Protein AF-A0A849RG04-F1 (afdb_monomer)

Solvent-accessible surface area (backbone atoms only — not comparable to full-atom values): 6923 Å² total; per-residue (Å²): 116,68,69,61,55,52,49,50,51,55,48,54,57,51,72,75,47,81,93,78,64,75,60,54,73,70,32,57,78,68,73,48,73,56,85,65,76,85,80,80,90,85,79,83,76,83,49,72,66,54,43,50,55,53,53,50,50,65,50,45,43,50,36,78,71,67,76,36,75,34,38,72,73,51,80,92,53,67,56,66,62,35,33,77,67,68,76,38,64,75,75,48,74,59,66,76,81,82,72,81,73,85,76,75,81,128

Foldseek 3Di:
DVVVVVVVVVVVVVVVDDLPDDDDPVCVVVVHHPPDDPDDDDDDQDDPVSVVVVLVCQLCVCVLVVVDQASLVDPPD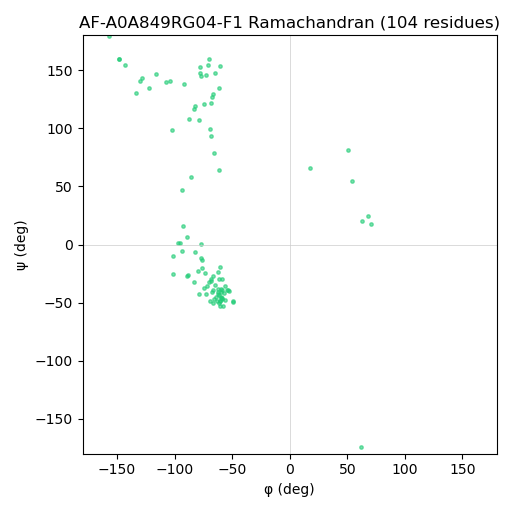CVVVCCVVVNDPSRPPGDDPDDPPPPDDD

Mean predicted aligned error: 6.1 Å

Structure (mmCIF, N/CA/C/O backbone):
data_AF-A0A849RG04-F1
#
_entry.id   AF-A0A849RG04-F1
#
loop_
_atom_site.group_PDB
_atom_site.id
_atom_site.type_symbol
_atom_site.label_atom_id
_atom_site.label_alt_id
_atom_site.label_comp_id
_atom_site.label_asym_id
_atom_site.label_entity_id
_atom_site.label_seq_id
_atom_site.pdbx_PDB_ins_code
_atom_site.Cartn_x
_atom_site.Cartn_y
_atom_site.Cartn_z
_atom_site.occupancy
_atom_site.B_iso_or_equiv
_atom_site.auth_seq_id
_atom_site.auth_comp_id
_atom_site.auth_asym_id
_atom_site.auth_atom_id
_atom_site.pdbx_PDB_model_num
ATOM 1 N N . ASP A 1 1 ? 16.393 -8.144 8.227 1.00 84.50 1 ASP A N 1
ATOM 2 C CA . ASP A 1 1 ? 16.722 -7.003 7.351 1.00 84.50 1 ASP A CA 1
ATOM 3 C C . ASP A 1 1 ? 15.664 -6.857 6.254 1.00 84.50 1 ASP A C 1
ATOM 5 O O . ASP A 1 1 ? 15.354 -7.832 5.568 1.00 84.50 1 ASP A O 1
ATOM 9 N N . ASN A 1 2 ? 15.091 -5.658 6.122 1.00 89.12 2 ASN A N 1
ATOM 10 C CA . ASN A 1 2 ? 14.052 -5.333 5.141 1.00 89.12 2 ASN A CA 1
ATOM 11 C C . ASN A 1 2 ? 14.583 -5.351 3.704 1.00 89.12 2 ASN A C 1
ATOM 13 O O . ASN A 1 2 ? 1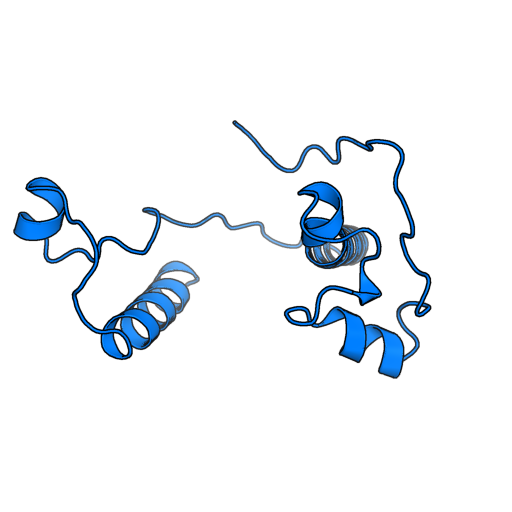3.861 -5.759 2.791 1.00 89.12 2 ASN A O 1
ATOM 17 N N . SER A 1 3 ? 15.858 -5.006 3.503 1.00 91.44 3 SER A N 1
ATOM 18 C CA . SER A 1 3 ? 16.469 -4.970 2.171 1.00 91.44 3 SER A CA 1
ATOM 19 C C . SER A 1 3 ? 16.466 -6.347 1.511 1.00 91.44 3 SER A C 1
ATOM 21 O O . SER A 1 3 ? 16.088 -6.485 0.345 1.00 91.44 3 SER A O 1
ATOM 23 N N . ASN A 1 4 ? 16.806 -7.396 2.265 1.00 94.69 4 ASN A N 1
ATOM 24 C CA . ASN A 1 4 ? 16.760 -8.767 1.760 1.00 94.69 4 ASN A CA 1
ATOM 25 C C . ASN A 1 4 ? 15.340 -9.265 1.454 1.00 94.69 4 ASN A C 1
ATOM 27 O O . ASN A 1 4 ? 15.142 -9.920 0.429 1.00 94.69 4 ASN A O 1
ATOM 31 N N . ARG A 1 5 ? 14.345 -8.928 2.284 1.00 95.38 5 ARG A N 1
ATOM 32 C CA . ARG A 1 5 ? 12.941 -9.311 2.039 1.00 95.38 5 ARG A CA 1
ATOM 33 C C . ARG A 1 5 ? 12.417 -8.672 0.753 1.00 95.38 5 ARG A C 1
ATOM 35 O O . ARG A 1 5 ? 11.907 -9.373 -0.121 1.00 95.38 5 ARG A O 1
ATOM 42 N N . TRP A 1 6 ? 12.636 -7.367 0.587 1.00 95.38 6 TRP A N 1
ATOM 43 C CA . TRP A 1 6 ? 12.267 -6.647 -0.632 1.00 95.38 6 TRP A CA 1
ATOM 44 C C . TRP A 1 6 ? 13.003 -7.159 -1.867 1.0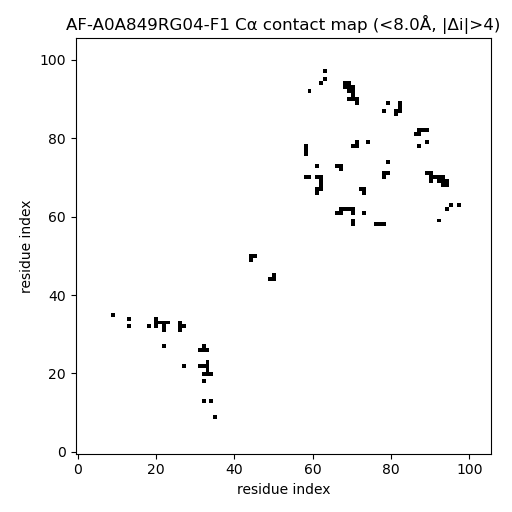0 95.38 6 TRP A C 1
ATOM 46 O O . TRP A 1 6 ? 12.399 -7.272 -2.935 1.00 95.38 6 TRP A O 1
ATOM 56 N N . ARG A 1 7 ? 14.286 -7.521 -1.741 1.00 93.25 7 ARG A N 1
ATOM 57 C CA . ARG A 1 7 ? 15.054 -8.127 -2.836 1.00 93.25 7 ARG A CA 1
ATOM 58 C C . ARG A 1 7 ? 14.406 -9.422 -3.329 1.00 93.25 7 ARG A C 1
ATOM 60 O O . ARG A 1 7 ? 14.256 -9.586 -4.538 1.00 93.25 7 ARG A O 1
ATOM 67 N N . VAL A 1 8 ? 14.011 -10.316 -2.419 1.00 95.69 8 VAL A N 1
ATOM 68 C CA . VAL A 1 8 ? 13.378 -11.598 -2.775 1.00 95.69 8 VAL A CA 1
ATOM 69 C C . VAL A 1 8 ? 12.028 -11.376 -3.458 1.00 95.69 8 VAL A C 1
ATOM 71 O O . VAL A 1 8 ? 11.788 -11.961 -4.513 1.00 95.69 8 VAL A O 1
ATOM 74 N N . ILE A 1 9 ? 11.190 -10.476 -2.932 1.00 95.75 9 ILE A N 1
ATOM 75 C CA . ILE A 1 9 ? 9.885 -10.141 -3.530 1.00 95.75 9 ILE A CA 1
ATOM 76 C C . ILE A 1 9 ? 10.061 -9.589 -4.949 1.00 95.75 9 ILE A C 1
ATOM 78 O O . ILE A 1 9 ? 9.485 -10.120 -5.902 1.00 95.75 9 ILE A O 1
ATOM 82 N N . LYS A 1 10 ? 10.909 -8.563 -5.117 1.00 94.69 10 LYS A N 1
ATOM 83 C CA . LYS A 1 10 ? 11.161 -7.948 -6.429 1.00 94.69 10 LYS A CA 1
ATOM 84 C C . LYS A 1 10 ? 11.725 -8.966 -7.420 1.00 94.69 10 LYS A C 1
ATOM 86 O O . LYS A 1 10 ? 11.348 -8.940 -8.592 1.00 94.69 10 LYS A O 1
ATOM 91 N N . GLN A 1 11 ? 12.598 -9.872 -6.970 1.00 93.94 11 GLN A N 1
ATOM 92 C CA . GLN A 1 11 ? 13.173 -10.918 -7.816 1.00 93.94 11 GLN A CA 1
ATOM 93 C C . GLN A 1 11 ? 12.119 -11.933 -8.267 1.00 93.94 11 GLN A C 1
ATOM 95 O O . GLN A 1 11 ? 12.043 -12.216 -9.462 1.00 93.94 11 GLN A O 1
ATOM 100 N N . ALA A 1 12 ? 11.325 -12.474 -7.340 1.00 96.56 12 ALA A N 1
ATOM 101 C CA . ALA A 1 12 ? 10.305 -13.473 -7.647 1.00 96.56 12 ALA A CA 1
ATOM 102 C C . ALA A 1 12 ? 9.263 -12.921 -8.630 1.00 96.56 12 ALA A C 1
ATOM 104 O O . ALA A 1 12 ? 9.033 -13.519 -9.678 1.00 96.56 12 ALA A O 1
ATOM 105 N N . PHE A 1 13 ? 8.733 -11.727 -8.354 1.00 95.88 13 PHE A N 1
ATOM 106 C CA . PHE A 1 13 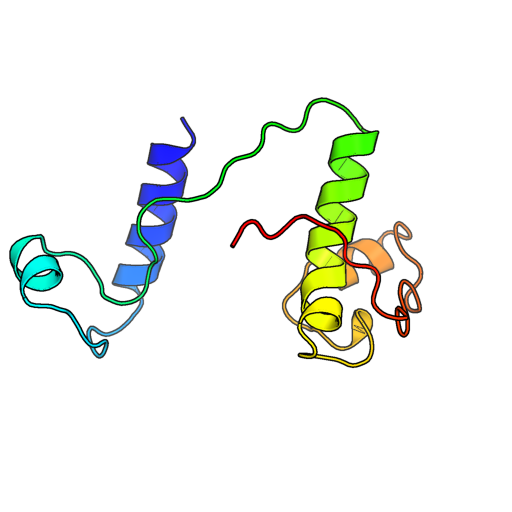? 7.790 -11.049 -9.242 1.00 95.88 13 PHE A CA 1
ATOM 107 C C . PHE A 1 13 ? 8.385 -10.789 -10.629 1.00 95.88 13 PHE A C 1
ATOM 109 O O . PHE A 1 13 ? 7.760 -11.075 -11.643 1.00 95.88 13 PHE A O 1
ATOM 116 N N . SER A 1 14 ? 9.630 -10.303 -10.687 1.00 95.06 14 SER A N 1
ATOM 117 C CA . SER A 1 14 ? 10.303 -10.063 -11.966 1.00 95.06 14 SER A CA 1
ATOM 118 C C . SER A 1 14 ? 10.423 -11.346 -12.788 1.00 95.06 14 SER A C 1
ATOM 120 O O . SER A 1 14 ? 10.137 -11.334 -13.979 1.00 95.06 14 SER A O 1
ATOM 122 N N . LYS A 1 15 ? 10.836 -12.461 -12.173 1.00 94.19 15 LYS A N 1
ATOM 123 C CA . LYS A 1 15 ? 10.998 -13.746 -12.874 1.00 94.19 15 LYS A CA 1
ATOM 124 C C . LYS A 1 15 ? 9.687 -14.272 -13.463 1.00 94.19 15 LYS A C 1
ATOM 126 O O . LYS A 1 15 ? 9.735 -14.950 -14.480 1.00 94.19 15 LYS A O 1
ATOM 131 N N . ALA A 1 16 ? 8.552 -13.953 -12.846 1.00 96.81 16 ALA A N 1
ATOM 132 C CA . ALA A 1 16 ? 7.236 -14.368 -13.321 1.00 96.81 16 ALA A CA 1
ATOM 133 C C . ALA A 1 16 ? 6.737 -13.569 -14.540 1.00 96.81 16 ALA A C 1
ATOM 135 O O . ALA A 1 16 ? 5.770 -13.979 -15.175 1.00 96.81 16 ALA A O 1
ATOM 136 N N . LEU A 1 17 ? 7.375 -12.441 -14.876 1.00 95.12 17 LEU A N 1
ATOM 137 C CA . LEU A 1 17 ? 6.954 -11.574 -15.975 1.00 95.12 17 LEU A CA 1
ATOM 138 C C . LEU A 1 17 ? 7.898 -11.656 -17.182 1.00 95.12 17 LEU A C 1
ATOM 140 O O . LEU A 1 17 ? 9.124 -11.610 -16.998 1.00 95.12 17 LEU A O 1
ATOM 144 N N . PRO A 1 18 ? 7.357 -11.657 -18.419 1.00 94.94 18 PRO A N 1
ATOM 145 C CA . PRO A 1 18 ? 8.173 -11.563 -19.624 1.00 94.94 18 PRO A CA 1
ATOM 146 C C . PRO A 1 18 ? 8.971 -10.250 -19.635 1.00 94.94 18 PRO A C 1
ATOM 148 O O . PRO A 1 18 ? 8.585 -9.255 -19.020 1.00 94.94 18 PRO A O 1
ATOM 151 N N . MET A 1 19 ? 10.114 -10.241 -20.322 1.00 92.88 19 MET A N 1
ATOM 152 C CA . MET A 1 19 ? 11.012 -9.078 -20.385 1.00 92.88 19 MET A CA 1
ATOM 153 C C . MET A 1 19 ? 10.592 -8.099 -21.492 1.00 92.88 19 MET A C 1
ATOM 155 O O . MET A 1 19 ? 11.362 -7.833 -22.413 1.00 92.88 19 MET A O 1
ATOM 159 N N . THR A 1 20 ? 9.362 -7.591 -21.427 1.00 94.81 20 THR A N 1
ATOM 160 C CA . THR A 1 20 ? 8.803 -6.652 -22.419 1.00 94.81 20 THR A CA 1
ATOM 161 C C . THR A 1 20 ? 8.979 -5.187 -22.029 1.00 94.81 20 THR A C 1
ATOM 163 O O . THR A 1 20 ? 8.653 -4.293 -22.809 1.00 94.81 20 THR A O 1
ATOM 166 N N . GLU A 1 21 ? 9.496 -4.902 -20.831 1.00 94.56 21 GLU A N 1
ATOM 167 C CA . GLU A 1 21 ? 9.590 -3.531 -20.349 1.00 94.56 21 GLU A CA 1
ATOM 168 C C . GLU A 1 21 ? 10.766 -2.745 -20.955 1.00 94.56 21 GLU A C 1
ATOM 170 O O . GLU A 1 21 ? 11.861 -3.270 -21.186 1.00 94.56 21 GLU A O 1
ATOM 175 N N . ARG A 1 22 ? 10.578 -1.429 -21.129 1.00 94.19 22 ARG A N 1
ATOM 176 C CA . ARG A 1 22 ? 11.650 -0.526 -21.563 1.00 94.19 22 ARG A CA 1
ATOM 177 C C . ARG A 1 22 ? 12.736 -0.427 -20.488 1.00 94.19 22 ARG A C 1
ATOM 179 O O . ARG A 1 22 ? 12.467 -0.118 -19.325 1.00 94.19 22 ARG A O 1
ATOM 186 N N . ARG A 1 23 ? 13.995 -0.609 -20.890 1.00 94.69 23 ARG A N 1
ATOM 187 C CA . ARG A 1 23 ? 15.171 -0.460 -20.020 1.00 94.69 23 ARG A CA 1
ATOM 188 C C . ARG A 1 23 ? 16.123 0.582 -20.597 1.00 94.69 23 ARG A C 1
ATOM 190 O O . ARG A 1 23 ? 16.392 0.586 -21.792 1.00 94.69 23 ARG A O 1
ATOM 197 N N . SER A 1 24 ? 16.624 1.476 -19.745 1.00 93.81 24 SER A N 1
ATOM 198 C CA . SER A 1 24 ? 17.710 2.386 -20.123 1.00 93.81 24 SER A CA 1
ATOM 199 C C . SER A 1 24 ? 19.023 1.614 -20.278 1.00 93.81 24 SER A C 1
ATOM 201 O O . SER A 1 24 ? 19.177 0.544 -19.684 1.00 93.81 24 SER A O 1
ATOM 203 N N . ALA A 1 25 ? 19.996 2.174 -21.004 1.00 96.12 25 ALA A N 1
ATOM 204 C CA . ALA A 1 25 ? 21.321 1.566 -21.168 1.00 96.12 25 ALA A CA 1
ATOM 205 C C . ALA A 1 25 ? 21.968 1.206 -19.816 1.00 96.12 25 ALA A C 1
ATOM 207 O O . ALA A 1 25 ? 22.492 0.110 -19.643 1.00 96.12 25 ALA A O 1
ATOM 208 N N . VAL A 1 26 ? 21.820 2.082 -18.815 1.00 94.69 26 VAL A N 1
ATOM 209 C CA . VAL A 1 26 ? 22.302 1.843 -17.444 1.00 94.69 26 VAL A CA 1
ATOM 210 C C . VAL A 1 26 ? 21.621 0.632 -16.798 1.00 94.69 26 VAL A C 1
ATOM 212 O O . VAL A 1 26 ? 22.285 -0.163 -16.140 1.00 94.69 26 VAL A O 1
ATOM 215 N N . ARG A 1 27 ? 20.301 0.464 -16.965 1.00 93.00 27 ARG A N 1
ATOM 216 C CA . ARG A 1 27 ? 19.580 -0.696 -16.413 1.00 93.00 27 ARG A CA 1
ATOM 217 C C . ARG A 1 27 ? 20.002 -1.990 -17.102 1.00 93.00 27 ARG A C 1
ATOM 219 O O . ARG A 1 27 ? 20.209 -2.985 -16.418 1.00 93.00 27 ARG A O 1
ATOM 226 N N . VAL A 1 28 ? 20.182 -1.961 -18.424 1.00 93.31 28 VAL A N 1
ATOM 227 C CA . VAL A 1 28 ? 20.670 -3.114 -19.196 1.00 93.31 28 VAL A CA 1
ATOM 228 C C . VAL A 1 28 ? 22.065 -3.525 -18.729 1.00 93.31 28 VAL A C 1
ATOM 230 O O . VAL A 1 28 ? 22.253 -4.684 -18.371 1.00 93.31 28 VAL A O 1
ATOM 233 N N . ALA A 1 29 ? 23.002 -2.577 -18.633 1.00 95.31 29 ALA A N 1
ATOM 234 C CA . ALA A 1 29 ? 24.374 -2.839 -18.193 1.00 95.31 29 ALA A CA 1
ATOM 235 C C . ALA A 1 29 ? 24.455 -3.442 -16.777 1.00 95.31 29 ALA A C 1
ATOM 237 O O . ALA A 1 29 ? 25.366 -4.205 -16.480 1.00 95.31 29 ALA A O 1
ATOM 238 N N . ARG A 1 30 ? 23.490 -3.127 -15.904 1.00 90.38 30 ARG A N 1
ATOM 239 C CA . ARG A 1 30 ? 23.417 -3.640 -14.523 1.00 90.38 30 ARG A CA 1
ATOM 240 C C . ARG A 1 30 ? 22.522 -4.871 -14.359 1.00 90.38 30 ARG A C 1
ATOM 242 O O . ARG A 1 30 ? 22.319 -5.316 -13.233 1.00 90.38 30 ARG A O 1
ATOM 249 N N . GLY A 1 31 ? 21.931 -5.385 -15.439 1.00 88.94 31 GLY A N 1
ATOM 250 C CA . GLY A 1 31 ? 20.955 -6.477 -15.369 1.00 88.94 31 GLY A CA 1
ATOM 251 C C . GLY A 1 31 ? 19.672 -6.126 -14.595 1.00 88.94 31 GLY A C 1
ATOM 252 O O . GLY A 1 31 ? 18.960 -7.020 -14.142 1.00 88.94 31 GLY A O 1
ATOM 253 N N . GLU A 1 32 ? 19.360 -4.838 -14.423 1.00 91.50 32 GLU A N 1
ATOM 254 C CA . GLU A 1 32 ? 18.164 -4.366 -13.720 1.00 91.50 32 GLU A CA 1
ATOM 255 C C . GLU A 1 32 ? 16.910 -4.498 -14.608 1.00 91.50 32 GLU A C 1
ATOM 257 O O . GLU A 1 32 ? 16.946 -4.266 -15.822 1.00 91.50 32 GLU A O 1
ATOM 262 N N . ARG A 1 33 ? 15.764 -4.812 -13.990 1.00 93.56 33 ARG A N 1
ATOM 263 C CA . ARG A 1 33 ? 14.446 -4.752 -14.646 1.00 93.56 33 ARG A CA 1
ATOM 264 C C . ARG A 1 33 ? 13.937 -3.316 -14.728 1.00 93.56 33 ARG A C 1
ATOM 266 O O . ARG A 1 33 ? 14.261 -2.475 -13.890 1.00 93.56 33 ARG A O 1
ATOM 273 N N . GLY A 1 34 ? 13.105 -3.044 -15.729 1.00 94.12 34 GLY A N 1
ATOM 274 C CA . GLY A 1 34 ? 12.504 -1.722 -15.934 1.00 94.12 34 GLY A CA 1
ATOM 275 C C . GLY A 1 34 ? 11.253 -1.432 -15.093 1.00 94.12 34 GLY A C 1
ATOM 276 O O . GLY A 1 34 ? 10.781 -0.300 -15.115 1.00 94.12 34 GLY A O 1
ATOM 277 N N . ILE A 1 35 ? 10.750 -2.427 -14.355 1.00 94.44 35 ILE A N 1
ATOM 278 C CA . ILE A 1 35 ? 9.428 -2.412 -13.702 1.00 94.44 35 ILE A CA 1
ATOM 279 C C . ILE A 1 35 ? 9.415 -1.807 -12.289 1.00 94.44 35 ILE A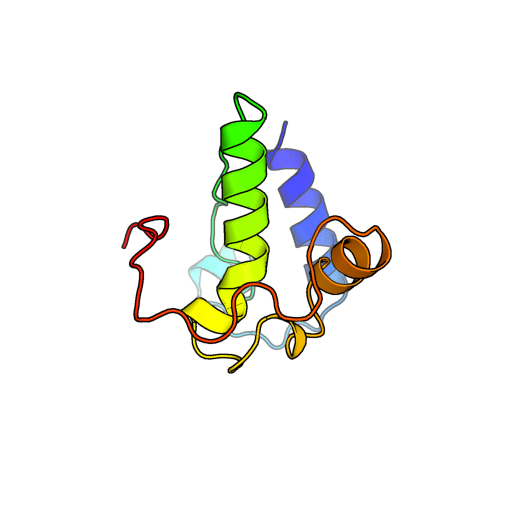 C 1
ATOM 281 O O . ILE A 1 35 ? 8.388 -1.313 -11.843 1.00 94.44 35 ILE A O 1
ATOM 285 N N . TRP A 1 36 ? 10.543 -1.839 -11.572 1.00 93.06 36 TRP A N 1
ATOM 286 C CA . TRP A 1 36 ? 10.621 -1.378 -10.182 1.00 93.06 36 TRP A CA 1
ATOM 287 C C . TRP A 1 36 ? 11.296 -0.008 -10.080 1.00 93.06 36 TRP A C 1
ATOM 289 O O . TRP A 1 36 ? 12.327 0.241 -10.716 1.00 93.06 36 TRP A O 1
ATOM 299 N N . GLN A 1 37 ? 10.788 0.857 -9.199 1.00 91.31 37 GLN A N 1
ATOM 300 C CA . GLN A 1 37 ? 11.570 1.989 -8.702 1.00 91.31 37 GLN A CA 1
ATOM 301 C C . GLN A 1 37 ? 12.777 1.489 -7.883 1.00 91.31 37 GLN A C 1
ATOM 303 O O . GLN A 1 37 ? 12.742 0.423 -7.245 1.00 91.31 37 GLN A O 1
ATOM 308 N N . ARG A 1 38 ? 13.881 2.248 -7.939 1.00 89.31 38 ARG A N 1
ATOM 309 C CA . ARG A 1 38 ? 15.084 1.970 -7.141 1.00 89.31 38 ARG A CA 1
ATOM 310 C C . ARG A 1 38 ? 14.813 2.327 -5.683 1.00 89.31 38 ARG A C 1
ATOM 312 O O . ARG A 1 38 ? 14.143 3.314 -5.417 1.00 89.31 38 ARG A O 1
ATOM 319 N N . ARG A 1 39 ? 15.412 1.559 -4.765 1.00 90.88 39 ARG A N 1
ATOM 320 C CA . ARG A 1 39 ? 15.152 1.625 -3.314 1.00 90.88 39 ARG A CA 1
ATOM 321 C C . ARG A 1 39 ? 13.690 1.280 -2.988 1.00 90.88 39 ARG A C 1
ATOM 323 O O . ARG A 1 39 ? 12.958 0.748 -3.828 1.00 90.88 39 ARG A O 1
ATOM 330 N N . PHE A 1 40 ? 13.331 1.432 -1.728 1.00 93.62 40 PHE A N 1
ATOM 331 C CA . PHE A 1 40 ? 11.979 1.330 -1.201 1.00 93.62 40 PHE A CA 1
ATOM 332 C C . PHE A 1 40 ? 11.899 2.285 -0.012 1.00 93.62 40 PHE A C 1
ATOM 334 O O . PHE A 1 40 ? 12.937 2.683 0.525 1.00 93.62 40 PHE A O 1
ATOM 341 N N . TRP A 1 41 ? 10.685 2.668 0.356 1.00 92.56 41 TRP A N 1
ATOM 342 C CA . TRP A 1 41 ? 10.455 3.415 1.579 1.00 92.56 41 TRP A CA 1
ATOM 343 C C . TRP A 1 41 ? 10.170 2.439 2.714 1.00 92.56 41 TRP A C 1
ATOM 345 O O . TRP A 1 41 ? 9.469 1.443 2.521 1.00 92.56 41 TRP A O 1
ATOM 355 N N . GLU A 1 42 ? 10.749 2.710 3.875 1.00 92.44 42 GLU A N 1
ATOM 356 C CA . GLU A 1 42 ? 10.451 1.993 5.103 1.00 92.44 42 GLU A CA 1
ATOM 357 C C . GLU A 1 42 ? 10.168 2.991 6.213 1.00 92.44 42 GLU A C 1
ATOM 359 O O . GLU A 1 42 ? 10.820 4.031 6.316 1.00 92.44 42 GLU A O 1
ATOM 364 N N . HIS A 1 43 ? 9.189 2.639 7.032 1.00 92.25 43 HIS A N 1
ATOM 365 C CA . HIS A 1 43 ? 8.837 3.339 8.249 1.00 92.25 43 HIS A CA 1
ATOM 366 C C . HIS A 1 43 ? 8.662 2.302 9.342 1.00 92.25 43 HIS A C 1
ATOM 368 O O . HIS A 1 43 ? 8.025 1.264 9.133 1.00 92.25 43 HIS A O 1
ATOM 374 N N . LEU A 1 44 ? 9.310 2.551 10.473 1.00 95.38 44 LEU A N 1
ATOM 375 C CA . LEU A 1 44 ? 9.178 1.702 11.641 1.00 95.38 44 LEU A CA 1
ATOM 376 C C . LEU A 1 44 ? 7.921 2.138 12.381 1.00 95.38 44 LEU A C 1
ATOM 378 O O . LEU A 1 44 ? 7.873 3.258 12.872 1.00 95.38 44 LEU A O 1
ATOM 382 N N . ILE A 1 45 ? 6.948 1.237 12.472 1.00 96.12 45 ILE A N 1
ATOM 383 C CA . ILE A 1 45 ? 5.759 1.443 13.295 1.00 96.12 45 ILE A CA 1
ATOM 384 C C . ILE A 1 45 ? 6.180 1.427 14.763 1.00 96.12 45 ILE A C 1
ATOM 386 O O . ILE A 1 45 ? 6.781 0.448 15.214 1.00 96.12 45 ILE A O 1
ATOM 390 N N . VAL A 1 46 ? 5.896 2.515 15.477 1.00 97.25 46 VAL A N 1
ATOM 391 C CA . VAL A 1 46 ? 6.376 2.711 16.857 1.00 97.25 46 VAL A CA 1
ATOM 392 C C . VAL A 1 46 ? 5.325 2.430 17.926 1.00 97.25 46 VAL A C 1
ATOM 394 O O . VAL A 1 46 ? 5.692 2.072 19.043 1.00 97.25 46 VAL A O 1
ATOM 397 N N . ASP A 1 47 ? 4.041 2.548 17.590 1.00 98.06 47 ASP A N 1
ATOM 398 C CA . ASP A 1 47 ? 2.924 2.289 18.497 1.00 98.06 47 ASP A CA 1
ATOM 399 C C . ASP A 1 47 ? 1.627 1.949 17.735 1.00 98.06 47 ASP A C 1
ATOM 401 O O . ASP A 1 47 ? 1.591 1.893 16.501 1.00 98.06 47 ASP A O 1
ATOM 405 N N . ASP A 1 48 ? 0.557 1.685 18.487 1.00 98.19 48 ASP A N 1
ATOM 406 C CA . ASP A 1 48 ? -0.745 1.285 17.946 1.00 98.19 48 ASP A CA 1
ATOM 407 C C . ASP A 1 48 ? -1.449 2.415 17.175 1.00 98.19 48 ASP A C 1
ATOM 409 O O . ASP A 1 48 ? -2.195 2.144 16.230 1.00 98.19 48 ASP A O 1
ATOM 413 N N . ALA A 1 49 ? -1.214 3.678 17.544 1.00 96.31 49 ALA A N 1
ATOM 414 C CA . ALA A 1 49 ? -1.805 4.820 16.851 1.00 96.31 49 ALA A CA 1
ATOM 415 C C . ALA A 1 49 ? -1.141 5.023 15.482 1.00 96.31 49 ALA A C 1
ATOM 417 O O . ALA A 1 49 ? -1.828 5.213 14.476 1.00 96.31 49 ALA A O 1
ATOM 418 N N . ASP A 1 50 ? 0.186 4.904 15.431 1.00 95.75 50 ASP A N 1
ATOM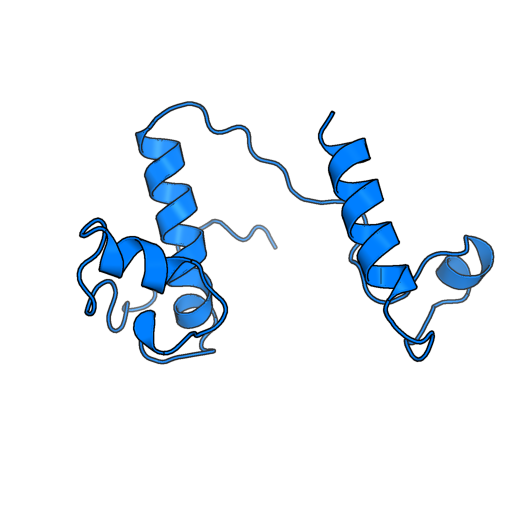 419 C CA . ASP A 1 50 ? 0.973 4.928 14.202 1.00 95.75 50 ASP A CA 1
ATOM 420 C C . ASP A 1 50 ? 0.606 3.755 13.281 1.00 95.75 50 ASP A C 1
ATOM 422 O O . ASP A 1 50 ? 0.437 3.931 12.071 1.00 95.75 50 ASP A O 1
ATOM 426 N N . TYR A 1 51 ? 0.392 2.565 13.855 1.00 96.44 51 TYR A N 1
ATOM 427 C CA . TYR A 1 51 ? -0.128 1.411 13.123 1.00 96.44 51 TYR A CA 1
ATOM 428 C C . TYR A 1 51 ? -1.486 1.709 12.478 1.00 96.44 51 TYR A C 1
ATOM 430 O O . TYR A 1 51 ? -1.641 1.513 11.270 1.00 96.44 51 TYR A O 1
ATOM 438 N N . ALA A 1 52 ? -2.457 2.192 13.261 1.00 94.62 52 ALA A N 1
ATOM 439 C CA . ALA A 1 52 ? -3.802 2.488 12.774 1.00 94.62 52 ALA A CA 1
ATOM 440 C C . ALA A 1 52 ? -3.774 3.528 11.643 1.00 94.62 52 ALA A C 1
ATOM 442 O O . ALA A 1 52 ? -4.338 3.284 10.576 1.00 94.62 52 ALA A O 1
ATOM 443 N N . ALA A 1 53 ? -3.021 4.619 11.817 1.00 93.56 53 ALA A N 1
ATOM 444 C CA . ALA A 1 53 ? -2.874 5.659 10.801 1.00 93.56 53 ALA A CA 1
ATOM 445 C C . ALA A 1 53 ? -2.276 5.124 9.485 1.00 93.56 53 ALA A C 1
ATOM 447 O O . ALA A 1 53 ? -2.737 5.476 8.396 1.00 93.56 53 ALA A O 1
ATOM 448 N N . HIS A 1 54 ? -1.275 4.241 9.557 1.00 95.50 54 HIS A N 1
ATOM 449 C CA . HIS A 1 54 ? -0.662 3.646 8.366 1.00 95.50 54 HIS A CA 1
ATOM 450 C C . HIS A 1 54 ? -1.574 2.634 7.658 1.00 95.50 54 HIS A C 1
ATOM 452 O O . HIS A 1 54 ? -1.562 2.560 6.424 1.00 95.50 54 HIS A O 1
ATOM 458 N N . VAL A 1 55 ? -2.370 1.859 8.402 1.00 96.06 55 VAL A N 1
ATOM 459 C CA . VAL A 1 55 ? -3.382 0.966 7.815 1.00 96.06 55 VAL A CA 1
ATOM 460 C C . VAL A 1 55 ? -4.478 1.782 7.128 1.00 96.06 55 VAL A C 1
ATOM 462 O O . VAL A 1 55 ? -4.781 1.509 5.962 1.00 96.06 55 VAL A O 1
ATOM 465 N N . ASP A 1 56 ? -4.992 2.822 7.792 1.00 95.19 56 ASP A N 1
ATOM 466 C CA . ASP A 1 56 ? -5.978 3.742 7.222 1.00 95.19 56 ASP A CA 1
ATOM 467 C C . ASP A 1 56 ? -5.451 4.357 5.920 1.00 95.19 56 ASP A C 1
ATOM 469 O O . ASP A 1 56 ? -6.120 4.310 4.884 1.00 95.19 56 ASP A O 1
ATOM 473 N N . TYR A 1 57 ? -4.205 4.843 5.927 1.00 94.00 57 TYR A N 1
ATOM 474 C CA . TYR A 1 57 ? -3.550 5.399 4.742 1.00 94.00 57 TYR A CA 1
ATOM 475 C C . TYR A 1 57 ? -3.502 4.402 3.575 1.00 94.00 57 TYR A C 1
ATOM 477 O O . TYR A 1 57 ? -3.766 4.773 2.427 1.00 94.00 57 TYR A O 1
ATOM 485 N N . CYS A 1 58 ? -3.199 3.127 3.845 1.00 95.12 58 CYS A N 1
ATOM 486 C CA . CYS A 1 58 ? -3.162 2.089 2.814 1.00 95.12 58 CYS A CA 1
ATOM 487 C C . CYS A 1 58 ? -4.542 1.825 2.196 1.00 95.12 58 CYS A C 1
ATOM 489 O O . CYS A 1 58 ? -4.623 1.510 1.010 1.00 95.12 58 CYS A O 1
ATOM 491 N N . HIS A 1 59 ? -5.622 1.920 2.975 1.00 96.06 59 HIS A N 1
ATOM 492 C CA . HIS A 1 59 ? -6.985 1.689 2.482 1.00 96.06 59 HIS A CA 1
ATOM 493 C C . HIS A 1 59 ? -7.586 2.919 1.804 1.00 96.06 59 HIS A C 1
ATOM 495 O O . HIS A 1 59 ? -8.292 2.768 0.813 1.00 96.06 59 HIS A O 1
ATOM 501 N N . ILE A 1 60 ? -7.234 4.122 2.254 1.00 95.44 60 ILE A N 1
ATOM 502 C CA . ILE A 1 60 ? -7.666 5.388 1.645 1.00 95.44 60 ILE A CA 1
ATOM 503 C C . ILE A 1 60 ? -6.947 5.666 0.316 1.00 95.44 60 ILE A C 1
ATOM 505 O O . ILE A 1 60 ? -7.479 6.378 -0.530 1.00 95.44 60 ILE A O 1
ATOM 509 N N . ASN A 1 61 ? -5.752 5.111 0.095 1.00 94.50 61 ASN A N 1
ATOM 510 C CA . ASN A 1 61 ? -4.904 5.439 -1.059 1.00 94.50 61 ASN A CA 1
ATOM 511 C C . ASN A 1 61 ? -5.606 5.409 -2.433 1.00 94.50 61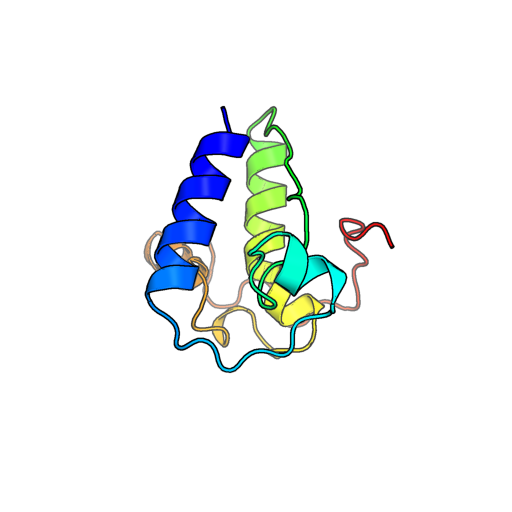 ASN A C 1
ATOM 513 O O . ASN A 1 61 ? -5.471 6.381 -3.176 1.00 94.50 61 ASN A O 1
ATOM 517 N N . PRO A 1 62 ? -6.374 4.360 -2.790 1.00 94.69 62 PRO A N 1
ATOM 518 C CA . PRO A 1 62 ? -7.086 4.320 -4.065 1.00 94.69 62 PRO A CA 1
ATOM 519 C C . PRO A 1 62 ? -8.063 5.488 -4.245 1.00 94.69 62 PRO A C 1
ATOM 521 O O . PRO A 1 62 ? -8.123 6.064 -5.329 1.00 94.69 62 PRO A O 1
ATOM 524 N N . LEU A 1 63 ? -8.767 5.878 -3.176 1.00 93.06 63 LEU A N 1
ATOM 525 C CA . LEU A 1 63 ? -9.656 7.041 -3.163 1.00 93.06 63 LEU A CA 1
ATOM 526 C C . LEU A 1 63 ? -8.859 8.350 -3.257 1.00 93.06 63 LEU A C 1
ATOM 528 O O . LEU A 1 63 ? -9.148 9.186 -4.108 1.00 93.06 63 LEU A O 1
ATOM 532 N N . LYS A 1 64 ? -7.812 8.512 -2.433 1.00 89.75 64 LYS A N 1
ATOM 533 C CA . LYS A 1 64 ? -6.921 9.691 -2.445 1.00 89.75 64 LYS A CA 1
ATOM 534 C C . LYS A 1 64 ? -6.348 9.963 -3.840 1.00 89.75 64 LYS A C 1
ATOM 536 O O . LYS A 1 64 ? -6.227 11.118 -4.237 1.00 89.75 64 LYS A O 1
ATOM 541 N N . HIS A 1 65 ? -6.000 8.911 -4.579 1.00 92.00 65 HIS A N 1
ATOM 542 C CA . HIS A 1 65 ? -5.442 9.006 -5.929 1.00 92.00 65 HIS A CA 1
ATOM 543 C C . HIS A 1 65 ? -6.493 9.007 -7.049 1.00 92.00 65 HIS A C 1
ATOM 545 O O . HIS A 1 65 ? -6.119 8.975 -8.221 1.00 92.00 65 HIS A O 1
ATOM 551 N N . GLY A 1 66 ? -7.787 9.058 -6.715 1.00 92.75 66 GLY A N 1
ATOM 552 C CA . GLY A 1 66 ? -8.877 9.153 -7.690 1.00 92.75 66 GLY A CA 1
ATOM 553 C C . GLY A 1 66 ? -9.060 7.901 -8.550 1.00 92.75 66 GLY A C 1
ATOM 554 O O . GLY A 1 66 ? -9.564 7.996 -9.665 1.00 92.75 66 GLY A O 1
ATOM 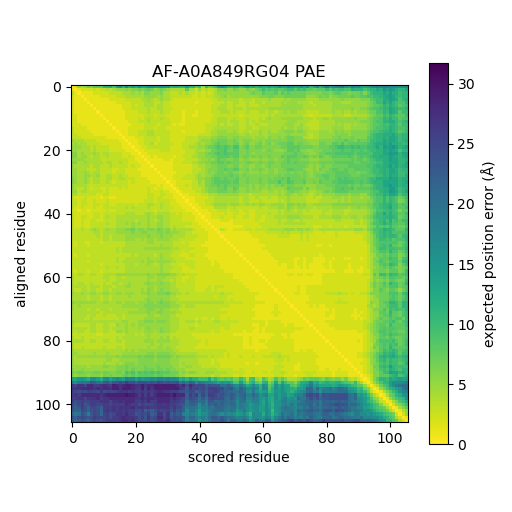555 N N . LEU A 1 67 ? -8.626 6.733 -8.067 1.00 94.75 67 LEU A N 1
ATOM 556 C CA . LEU A 1 67 ? -8.820 5.459 -8.765 1.00 94.75 67 LEU A CA 1
ATOM 557 C C . LEU A 1 67 ? -10.236 4.898 -8.565 1.00 94.75 67 LEU A C 1
ATOM 559 O O . LEU A 1 67 ? -10.677 4.079 -9.367 1.00 94.75 67 LEU A O 1
ATOM 563 N N . VAL A 1 68 ? -10.914 5.316 -7.493 1.00 94.38 68 VAL A N 1
ATOM 564 C CA . VAL A 1 68 ? -12.276 4.924 -7.097 1.00 94.38 68 VAL A CA 1
ATOM 565 C C . VAL A 1 68 ? -12.975 6.078 -6.376 1.00 94.38 68 VAL A C 1
ATOM 567 O O . VAL A 1 68 ? -12.302 6.955 -5.835 1.00 94.38 68 VAL A O 1
ATOM 570 N N . GLU A 1 69 ? -14.309 6.053 -6.328 1.00 91.06 69 GLU A N 1
ATOM 571 C CA . GLU A 1 69 ? -15.131 7.019 -5.575 1.00 91.06 69 GLU A CA 1
ATOM 572 C C . GLU A 1 69 ? -15.377 6.574 -4.124 1.00 91.06 69 GLU A C 1
ATOM 574 O O . GLU A 1 69 ? -15.507 7.408 -3.222 1.00 91.06 69 GLU A O 1
ATOM 579 N N . HIS A 1 70 ? -15.356 5.260 -3.874 1.00 92.44 70 HIS A N 1
ATOM 580 C CA . HIS A 1 70 ? -15.456 4.671 -2.543 1.00 92.44 70 HIS A CA 1
ATOM 581 C C . HIS A 1 70 ? -14.323 3.668 -2.301 1.00 92.44 70 HIS A C 1
ATOM 583 O O . HIS A 1 70 ? -13.941 2.911 -3.192 1.00 92.44 70 HIS A O 1
ATOM 589 N N . VAL A 1 71 ? -13.800 3.604 -1.068 1.00 95.25 71 VAL A N 1
ATOM 590 C CA . VAL A 1 71 ? -12.742 2.639 -0.696 1.00 95.25 71 VAL A CA 1
ATOM 591 C C . VAL A 1 71 ? -13.170 1.192 -0.976 1.00 95.25 71 VAL A C 1
ATOM 593 O O . VAL A 1 71 ? -12.357 0.379 -1.423 1.00 95.25 71 VAL A O 1
ATOM 596 N N . ALA A 1 72 ? -14.454 0.885 -0.774 1.00 95.75 72 ALA A N 1
ATOM 597 C CA . ALA A 1 72 ? -15.040 -0.422 -1.050 1.00 95.75 72 ALA A CA 1
ATOM 598 C C . ALA A 1 72 ? -14.981 -0.826 -2.534 1.00 95.75 72 ALA A C 1
ATOM 600 O O . ALA A 1 72 ? -14.962 -2.017 -2.832 1.00 95.75 72 ALA A O 1
ATOM 601 N N . ASP A 1 73 ? -14.881 0.117 -3.470 1.00 96.00 73 ASP A N 1
ATOM 602 C CA . ASP A 1 73 ? -14.848 -0.212 -4.898 1.00 96.00 73 ASP A CA 1
ATOM 603 C C . ASP A 1 73 ? -13.480 -0.741 -5.344 1.00 96.00 73 ASP A C 1
ATOM 605 O O . ASP A 1 73 ? -13.347 -1.267 -6.448 1.00 96.00 73 ASP A O 1
ATOM 609 N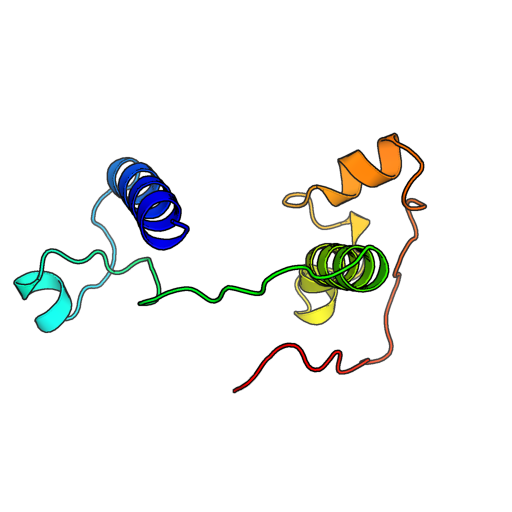 N . TRP A 1 74 ? -12.440 -0.623 -4.507 1.00 97.19 74 TRP A N 1
ATOM 610 C CA . TRP A 1 74 ? -11.102 -1.097 -4.845 1.00 97.19 74 TRP A CA 1
ATOM 611 C C . TRP A 1 74 ? -10.916 -2.575 -4.463 1.00 97.19 74 TRP A C 1
ATOM 613 O O . TRP A 1 74 ? -10.760 -2.897 -3.278 1.00 97.19 74 TRP A O 1
ATOM 623 N N . PRO A 1 75 ? -10.860 -3.517 -5.428 1.00 96.62 75 PRO A N 1
ATOM 624 C CA . PRO A 1 75 ? -10.787 -4.945 -5.111 1.00 96.62 75 PRO A CA 1
ATOM 625 C C . PRO A 1 75 ? -9.390 -5.375 -4.635 1.00 96.62 75 PRO A C 1
ATOM 627 O O . PRO A 1 75 ? -9.240 -6.405 -3.981 1.00 96.62 75 PRO A O 1
ATOM 630 N N . TYR A 1 76 ? -8.349 -4.595 -4.940 1.00 97.00 76 TYR A N 1
ATOM 631 C CA . TYR A 1 76 ? -6.948 -4.953 -4.696 1.00 97.00 76 TYR A CA 1
ATOM 632 C C . TYR A 1 76 ? -6.435 -4.424 -3.348 1.00 97.00 76 TYR A C 1
ATOM 634 O O . TYR A 1 76 ? -5.367 -3.817 -3.267 1.00 97.00 76 TYR A O 1
ATOM 642 N N . SER A 1 77 ? -7.214 -4.619 -2.284 1.00 96.69 77 SER A N 1
ATOM 643 C CA . SER A 1 77 ? -6.883 -4.184 -0.923 1.00 96.69 77 SER A CA 1
ATOM 644 C C . SER A 1 77 ? -7.346 -5.205 0.112 1.00 96.69 77 SER A C 1
ATOM 646 O O . SER A 1 77 ? -8.300 -5.952 -0.098 1.00 96.69 77 SER A O 1
ATOM 648 N N . THR A 1 78 ? -6.693 -5.218 1.275 1.00 97.56 78 THR A N 1
ATOM 649 C CA . THR A 1 78 ? -7.161 -6.000 2.426 1.00 97.56 78 THR A CA 1
ATOM 650 C C . THR A 1 78 ? -8.334 -5.355 3.166 1.00 97.56 78 THR A C 1
ATOM 652 O O . THR A 1 78 ? -8.812 -5.962 4.122 1.00 97.56 78 THR A O 1
ATOM 655 N N . PHE A 1 79 ? -8.824 -4.193 2.721 1.00 97.75 79 PHE A N 1
ATOM 656 C CA . PHE A 1 79 ? -9.992 -3.502 3.278 1.00 97.75 79 PHE A CA 1
ATOM 657 C C . PHE A 1 79 ? -11.199 -4.438 3.444 1.00 97.75 79 PHE A C 1
ATOM 659 O O . PHE A 1 79 ? -11.726 -4.577 4.543 1.00 97.75 79 PHE A O 1
ATOM 666 N N . HIS A 1 80 ? -11.548 -5.199 2.403 1.00 97.62 80 HIS A N 1
ATOM 667 C CA . HIS A 1 80 ? -12.649 -6.179 2.418 1.00 97.62 80 HIS A CA 1
ATOM 668 C C . HIS A 1 80 ? -12.539 -7.201 3.550 1.00 97.62 80 HIS A C 1
ATOM 670 O O . HIS A 1 80 ? -13.519 -7.559 4.200 1.00 97.62 80 HIS A O 1
ATOM 676 N N . ARG A 1 81 ? -11.312 -7.653 3.831 1.00 98.19 81 ARG A N 1
ATOM 677 C CA . ARG A 1 81 ? -11.039 -8.578 4.935 1.00 98.19 81 ARG A CA 1
ATOM 678 C C . ARG A 1 81 ? -11.204 -7.900 6.295 1.00 98.19 81 ARG A C 1
ATOM 680 O O . ARG A 1 81 ? -11.563 -8.576 7.253 1.00 98.19 81 ARG A O 1
ATOM 687 N N . TYR A 1 82 ? -10.905 -6.608 6.398 1.00 97.75 82 TYR A N 1
ATOM 688 C CA . TYR A 1 82 ? -11.077 -5.834 7.629 1.00 97.75 82 TYR A CA 1
ATOM 689 C C . TYR A 1 82 ? -12.558 -5.535 7.885 1.00 97.75 82 TYR A C 1
ATOM 691 O O . TYR A 1 82 ? -13.002 -5.675 9.023 1.00 97.75 82 TYR A O 1
ATOM 699 N N . VAL A 1 83 ? -13.339 -5.262 6.835 1.00 97.81 83 VAL A N 1
ATOM 700 C CA . VAL A 1 83 ? -14.805 -5.166 6.919 1.00 97.81 83 VAL A CA 1
ATOM 701 C C . VAL A 1 83 ? -15.418 -6.485 7.388 1.00 97.81 83 VAL A C 1
ATOM 703 O O . VAL A 1 83 ? -16.167 -6.506 8.359 1.00 97.81 83 VAL A O 1
ATOM 706 N N . ALA A 1 84 ? -15.026 -7.614 6.789 1.00 98.19 84 ALA A N 1
ATOM 707 C CA . ALA A 1 84 ? -15.513 -8.937 7.197 1.00 98.19 84 ALA A CA 1
ATOM 708 C C . ALA A 1 84 ? -15.181 -9.300 8.660 1.00 98.19 84 ALA A C 1
ATOM 710 O O . ALA A 1 84 ? -15.800 -10.191 9.236 1.00 98.19 84 ALA A O 1
ATOM 711 N N . ARG A 1 85 ? -14.193 -8.627 9.263 1.00 98.00 85 ARG A N 1
ATOM 712 C CA . ARG A 1 85 ? -13.795 -8.789 10.670 1.00 98.00 85 ARG A CA 1
ATOM 713 C C . ARG A 1 85 ? -14.419 -7.747 11.603 1.00 98.00 85 ARG A C 1
ATOM 715 O O . ARG A 1 85 ? -14.113 -7.769 12.789 1.00 98.00 85 ARG A O 1
ATOM 722 N N . GLY A 1 86 ? -15.248 -6.840 11.085 1.00 97.44 86 GLY A N 1
ATOM 723 C CA . GLY A 1 86 ? -15.864 -5.761 11.858 1.00 97.44 86 GLY A CA 1
ATOM 724 C C . GLY A 1 86 ? -14.893 -4.661 12.293 1.00 97.44 86 GLY A C 1
ATOM 725 O O . GLY A 1 86 ? -15.208 -3.920 13.215 1.00 97.44 86 GLY A O 1
ATOM 726 N N . ILE A 1 87 ? -13.714 -4.561 11.665 1.00 96.44 87 ILE A N 1
ATOM 727 C CA . ILE A 1 87 ? -12.729 -3.511 11.975 1.00 96.44 87 ILE A CA 1
ATOM 728 C C . ILE A 1 87 ? -13.138 -2.189 11.316 1.00 96.44 87 ILE A C 1
ATOM 730 O O . ILE A 1 87 ? -13.069 -1.142 11.950 1.00 96.44 87 ILE A O 1
ATOM 734 N N . TYR A 1 88 ? -13.596 -2.248 10.062 1.00 96.50 88 TYR A N 1
ATOM 735 C CA . TYR A 1 88 ? -14.177 -1.105 9.358 1.00 96.50 88 TYR A CA 1
ATOM 736 C C . TYR A 1 88 ? -15.643 -1.371 9.021 1.00 96.50 88 TYR A C 1
ATOM 738 O O . TYR A 1 88 ? -15.993 -2.510 8.697 1.00 96.50 88 TYR A O 1
ATOM 746 N N . PRO A 1 89 ? -16.497 -0.338 9.024 1.00 96.06 89 PRO A N 1
ATOM 747 C CA . PRO A 1 89 ? -17.775 -0.417 8.339 1.00 96.06 89 PRO A CA 1
ATOM 748 C C . PRO A 1 89 ? -17.564 -0.395 6.810 1.00 96.06 89 PRO A C 1
ATOM 750 O O . PRO A 1 89 ? -16.545 0.087 6.314 1.00 96.06 89 PRO A O 1
ATOM 753 N N . ILE A 1 90 ? -18.500 -0.962 6.045 1.00 95.31 90 ILE A N 1
ATOM 754 C CA . ILE A 1 90 ? -18.366 -1.076 4.577 1.00 95.31 90 ILE A CA 1
ATOM 755 C C . ILE A 1 90 ? -18.394 0.289 3.870 1.00 95.31 90 ILE A C 1
ATOM 757 O O . ILE A 1 90 ? -17.784 0.452 2.819 1.00 95.31 90 ILE A O 1
ATOM 761 N N . ASP A 1 91 ? -19.059 1.272 4.471 1.00 92.62 91 ASP A N 1
ATOM 762 C CA . ASP A 1 91 ? -19.161 2.668 4.039 1.00 92.62 91 ASP A CA 1
ATOM 763 C C . ASP A 1 91 ? -18.079 3.564 4.672 1.00 92.62 91 ASP A C 1
ATOM 765 O O . ASP A 1 91 ? -18.166 4.792 4.642 1.00 92.62 91 ASP A O 1
ATOM 769 N N . TRP A 1 92 ? -17.027 2.968 5.240 1.00 92.25 92 TRP A N 1
ATOM 770 C CA . TRP A 1 92 ? -15.899 3.720 5.775 1.00 92.25 92 TRP A CA 1
ATOM 771 C C . TRP A 1 92 ? -15.197 4.540 4.685 1.00 92.25 92 TRP A C 1
ATOM 773 O O . TRP A 1 92 ? -14.884 4.034 3.606 1.00 92.25 92 TRP A O 1
ATOM 783 N N . ALA A 1 93 ? -14.905 5.804 5.011 1.00 80.12 93 ALA A N 1
ATOM 784 C CA . ALA A 1 93 ? -14.208 6.755 4.147 1.00 80.12 93 ALA A CA 1
ATOM 785 C C . ALA A 1 93 ? -14.858 6.922 2.756 1.00 80.12 93 ALA A C 1
ATOM 787 O O . ALA A 1 93 ? -14.207 6.793 1.720 1.00 80.12 93 ALA A O 1
ATOM 788 N N . THR A 1 94 ? -16.150 7.250 2.726 1.00 67.06 94 THR A N 1
ATOM 789 C CA . THR A 1 94 ? -16.853 7.678 1.509 1.00 67.06 94 THR A CA 1
ATOM 790 C C . THR A 1 94 ? -16.596 9.167 1.255 1.00 67.06 94 THR A C 1
ATOM 792 O O . THR A 1 94 ? -16.948 9.991 2.096 1.00 67.06 94 THR A O 1
ATOM 795 N N . ALA A 1 95 ? -15.996 9.509 0.110 1.00 61.66 95 ALA A N 1
ATOM 796 C CA . ALA A 1 95 ? -15.766 10.883 -0.357 1.00 61.66 95 ALA A CA 1
ATOM 797 C C . ALA A 1 95 ? -15.105 11.831 0.675 1.00 61.66 95 ALA A C 1
ATOM 799 O O . ALA A 1 95 ? -15.752 12.663 1.310 1.00 61.66 95 ALA A O 1
ATOM 800 N N . LEU A 1 96 ? -13.777 11.753 0.805 1.00 58.06 96 LEU A N 1
ATOM 801 C CA . LEU A 1 96 ? -12.999 12.770 1.522 1.00 58.06 96 LEU A CA 1
ATOM 802 C C . LEU A 1 96 ? -13.028 14.105 0.748 1.00 58.06 96 LEU A C 1
ATOM 804 O O . LEU A 1 96 ? -12.611 14.120 -0.414 1.00 58.06 96 LEU A O 1
ATOM 808 N N . PRO A 1 97 ? -13.398 15.251 1.355 1.00 49.56 97 PRO A N 1
ATOM 809 C CA . PRO A 1 97 ? -12.970 16.540 0.831 1.00 49.56 97 PRO A CA 1
ATOM 810 C C . PRO A 1 97 ? -11.463 16.643 1.075 1.00 49.56 97 PRO A C 1
ATOM 812 O O . PRO A 1 97 ? -11.050 16.881 2.203 1.00 49.56 97 PRO A O 1
ATOM 815 N N . LEU A 1 98 ? -10.670 16.371 0.029 1.00 47.81 98 LEU A N 1
ATOM 816 C CA . LEU A 1 98 ? -9.221 16.605 -0.107 1.00 47.81 98 LEU A CA 1
ATOM 817 C C . LEU A 1 98 ? -8.481 16.843 1.225 1.00 47.81 98 LEU A C 1
ATOM 819 O O . LEU A 1 98 ? -7.965 17.932 1.475 1.00 47.81 98 LEU A O 1
ATOM 823 N N . ILE A 1 99 ? -8.415 15.829 2.091 1.00 47.28 99 ILE A N 1
ATOM 824 C CA . ILE A 1 99 ? -7.470 15.866 3.203 1.00 47.28 99 ILE A CA 1
ATOM 825 C C . ILE A 1 99 ? -6.128 15.488 2.594 1.00 47.28 99 ILE A C 1
ATOM 827 O O . ILE A 1 99 ? -5.902 14.334 2.225 1.00 47.28 99 ILE A O 1
ATOM 831 N N . ASP A 1 100 ? -5.248 16.479 2.465 1.00 52.72 100 ASP A N 1
ATOM 832 C CA . ASP A 1 100 ? -3.825 16.255 2.238 1.00 52.72 100 ASP A CA 1
ATOM 833 C C . ASP A 1 100 ? -3.242 15.585 3.488 1.00 52.72 100 ASP A C 1
ATOM 835 O O . ASP A 1 100 ? -2.662 16.210 4.374 1.00 52.72 100 ASP A O 1
ATOM 839 N N . VAL A 1 101 ? -3.469 14.276 3.605 1.00 49.41 101 VAL A N 1
ATOM 840 C CA . VAL A 1 101 ? -2.699 13.415 4.496 1.00 49.41 101 VAL A CA 1
ATOM 841 C C . VAL A 1 101 ? -1.301 13.351 3.892 1.00 49.41 101 VAL A C 1
ATOM 843 O O . VAL A 1 101 ? -1.037 12.565 2.971 1.00 49.41 101 VAL A O 1
ATOM 846 N N . GLY A 1 102 ? -0.455 14.263 4.382 1.00 46.66 102 GLY A N 1
ATOM 847 C CA . GLY A 1 102 ? 0.929 14.527 3.993 1.00 46.66 102 GLY A CA 1
ATOM 848 C C . GLY A 1 102 ? 1.874 13.343 4.205 1.00 46.66 102 GLY A C 1
ATOM 849 O O . GLY A 1 102 ? 2.813 13.412 4.991 1.00 46.66 102 GLY A O 1
ATOM 850 N N . GLY A 1 103 ? 1.624 12.253 3.484 1.00 50.94 103 GLY A N 1
ATOM 851 C CA . GLY A 1 103 ? 2.479 11.069 3.396 1.00 50.94 103 GLY A CA 1
ATOM 852 C C . GLY A 1 103 ? 3.315 11.013 2.115 1.00 50.94 103 GLY A C 1
ATOM 853 O O . GLY A 1 103 ? 4.220 10.189 2.008 1.00 50.94 103 GLY A O 1
ATOM 854 N N . GLU A 1 104 ? 3.059 11.891 1.143 1.00 53.62 104 GLU A N 1
ATOM 855 C CA . GLU A 1 104 ? 3.824 11.945 -0.103 1.00 53.62 104 GLU A CA 1
ATOM 856 C C . GLU A 1 104 ? 4.818 13.102 -0.055 1.00 53.62 104 GLU A C 1
ATOM 858 O O . GLU A 1 104 ? 4.481 14.259 -0.305 1.00 53.62 104 GLU A O 1
ATOM 863 N N . ARG A 1 105 ? 6.081 12.800 0.261 1.00 53.19 105 ARG A N 1
ATOM 864 C CA . ARG A 1 105 ? 7.160 13.732 -0.074 1.00 53.19 105 ARG A CA 1
ATOM 865 C C . ARG A 1 105 ? 7.412 13.640 -1.578 1.00 53.19 105 ARG A C 1
ATOM 867 O O . ARG A 1 105 ? 7.712 12.553 -2.070 1.00 53.19 105 ARG A O 1
ATOM 874 N N . ARG A 1 106 ? 7.249 14.781 -2.257 1.00 37.22 106 ARG A N 1
ATOM 875 C CA . ARG A 1 106 ? 7.686 15.029 -3.641 1.00 37.22 106 ARG A CA 1
ATOM 876 C C . ARG A 1 106 ? 9.106 14.526 -3.895 1.00 37.22 106 ARG A C 1
ATOM 878 O O . ARG A 1 106 ? 9.943 14.647 -2.969 1.00 37.22 106 ARG A O 1
#

pLDDT: mean 89.21, std 14.4, range [37.22, 98.19]

Secondary structure (DSSP, 8-state):
-HHHHHHHHHHHHHHHS-S-S---HHHHHTT--SSSPSS-------SHHHHHHHHHHHHHHHHHTTS-SBGGG-SSSTHHHHHTTTSS-TTTTBS-----------

Radius of gyration: 17.48 Å; Cα contacts (8 Å, |Δi|>4): 63; chains: 1; bounding box: 44×31×41 Å

Sequence (106 aa):
DNSNRWRVIKQAFSKALPMTERRSAVRVARGERGIWQRRFWEHLIVDDADYAAHVDYCHINPLKHGLVEHVADWPYSTFHRYVARGIYPIDWATALPLIDVGGERR

Nearest PDB structures (foldseek):
  4er8-assembly1_A  TM=8.060E-01  e=4.939E-06  Escherichia coli K-12